Protein AF-A0A7C9PP03-F1 (afdb_monomer_lite)

Organism: NCBI:txid1268042

Sequence (118 aa):
MTTPHHPHHDAEQHVCTGVMCDVATPGHALSIIQQRVATATASKWRDAVVDSVSADGWVQLTTIDDRETVWVWNHRDLSSVLGAGEPVALHAVYHVLAIGGTWVNVASLAPAAATQLA

Radius of gyration: 14.31 Å; chains: 1; bounding box: 35×42×34 Å

Secondary structure (DSSP, 8-state):
-----------------SS-----STTSPPPHHHHHHHHH-GGG-EEEEEEEE-TTSEEEEEETTT--EEEEE-SS--TTT--TT-EEEEEGGGTEEEETTEEEE-EEEPP-------

Structure (mmCIF, N/CA/C/O backbone):
data_AF-A0A7C9PP03-F1
#
_entry.id   AF-A0A7C9PP03-F1
#
loop_
_atom_site.group_PDB
_atom_site.id
_atom_site.type_symbol
_atom_site.label_atom_id
_atom_site.label_alt_id
_atom_site.label_comp_id
_atom_site.label_asym_id
_atom_site.label_entity_id
_atom_site.label_seq_id
_atom_site.pdbx_PDB_ins_code
_atom_site.Cartn_x
_atom_site.Cartn_y
_atom_site.Cartn_z
_atom_site.occupancy
_atom_site.B_iso_or_equiv
_atom_site.auth_seq_id
_atom_site.auth_comp_id
_atom_site.auth_asym_id
_atom_site.auth_atom_id
_atom_site.pdbx_PDB_model_num
ATOM 1 N N . MET A 1 1 ? -12.957 10.169 -22.111 1.00 34.19 1 MET A N 1
ATOM 2 C CA . MET A 1 1 ? -12.423 9.248 -21.089 1.00 34.19 1 MET A CA 1
ATOM 3 C C . MET A 1 1 ? -11.080 9.809 -20.673 1.00 34.19 1 MET A C 1
ATOM 5 O O . MET A 1 1 ? -10.154 9.767 -21.468 1.00 34.19 1 MET A O 1
ATOM 9 N N . THR A 1 2 ? -11.024 10.478 -19.526 1.00 38.91 2 THR A N 1
ATOM 10 C CA . THR A 1 2 ? -9.805 11.128 -19.031 1.00 38.91 2 THR A CA 1
ATOM 11 C C . THR A 1 2 ? -8.974 10.062 -18.335 1.00 38.91 2 THR A C 1
ATOM 13 O O . THR A 1 2 ? -9.445 9.475 -17.366 1.00 38.91 2 THR A O 1
ATOM 16 N N . THR A 1 3 ? -7.785 9.759 -18.850 1.00 44.38 3 THR A N 1
ATOM 17 C CA . THR A 1 3 ? -6.816 8.903 -18.159 1.00 44.38 3 THR A CA 1
ATOM 18 C C . THR A 1 3 ? -6.550 9.512 -16.780 1.00 44.38 3 THR A C 1
ATOM 20 O O . THR A 1 3 ? -6.271 10.715 -16.734 1.00 44.38 3 THR A O 1
ATOM 23 N N . PRO A 1 4 ? -6.652 8.764 -15.666 1.00 50.91 4 PRO A N 1
ATOM 24 C CA . PRO A 1 4 ? -6.231 9.289 -14.375 1.00 50.91 4 PRO A CA 1
ATOM 25 C C . PRO A 1 4 ? -4.759 9.706 -14.488 1.00 50.91 4 PRO A C 1
ATOM 27 O O . PRO A 1 4 ? -3.880 8.905 -14.814 1.00 50.91 4 PRO A O 1
ATOM 30 N N . HIS A 1 5 ? -4.513 11.007 -14.336 1.00 55.47 5 HIS A N 1
ATOM 31 C CA . HIS A 1 5 ? -3.180 11.587 -14.368 1.00 55.47 5 HIS A CA 1
ATOM 32 C C . HIS A 1 5 ? -2.529 11.286 -13.023 1.00 55.47 5 HIS A C 1
ATOM 34 O O . HIS A 1 5 ? -2.856 11.906 -12.012 1.00 55.47 5 HIS A O 1
ATOM 40 N N . HIS A 1 6 ? -1.678 10.265 -13.013 1.00 62.56 6 HIS A N 1
ATOM 41 C CA . HIS A 1 6 ? -0.904 9.874 -11.849 1.00 62.56 6 HIS A CA 1
ATOM 42 C C . HIS A 1 6 ? 0.020 11.044 -11.477 1.00 62.56 6 HIS A C 1
ATOM 44 O O . HIS A 1 6 ? 0.567 11.675 -12.388 1.00 62.56 6 HIS A O 1
ATOM 50 N N . PRO A 1 7 ? 0.198 11.383 -10.190 1.00 59.06 7 PRO A N 1
ATOM 51 C CA . PRO A 1 7 ? 0.989 12.548 -9.821 1.00 59.06 7 PRO A CA 1
ATOM 52 C C . PRO A 1 7 ? 2.445 12.379 -10.274 1.00 59.06 7 PRO A C 1
ATOM 54 O O . PRO A 1 7 ? 3.113 11.419 -9.892 1.00 59.06 7 PRO A O 1
ATOM 57 N N . HIS A 1 8 ? 2.964 13.330 -11.052 1.00 48.84 8 HIS A N 1
ATOM 58 C CA . HIS A 1 8 ? 4.401 13.429 -11.293 1.00 48.84 8 HIS A CA 1
ATOM 59 C C . HIS A 1 8 ? 5.061 13.954 -10.016 1.00 48.84 8 HIS A C 1
ATOM 61 O O . HIS A 1 8 ? 5.051 15.155 -9.759 1.00 48.84 8 HIS A O 1
ATOM 67 N N . HIS A 1 9 ? 5.590 13.063 -9.180 1.00 45.41 9 HIS A N 1
ATOM 68 C CA . HIS A 1 9 ? 6.468 13.482 -8.094 1.00 45.41 9 HIS A CA 1
ATOM 69 C C . HIS A 1 9 ? 7.890 13.665 -8.620 1.00 45.41 9 HIS A C 1
ATOM 71 O O . HIS A 1 9 ? 8.452 12.743 -9.213 1.00 45.41 9 HIS A O 1
ATOM 77 N N . ASP A 1 10 ? 8.490 14.814 -8.297 1.00 38.41 10 ASP A N 1
ATOM 78 C CA . ASP A 1 10 ? 9.939 15.051 -8.300 1.00 38.41 10 ASP A CA 1
ATOM 79 C C . ASP A 1 10 ? 10.617 14.207 -7.197 1.00 38.41 10 ASP A C 1
ATOM 81 O O . ASP A 1 10 ? 11.343 14.709 -6.341 1.00 38.41 10 ASP A O 1
ATOM 85 N N . ALA A 1 11 ? 10.327 12.905 -7.145 1.00 46.75 11 ALA A N 1
ATOM 86 C CA . ALA A 1 11 ? 11.159 11.975 -6.407 1.00 46.75 11 ALA A CA 1
ATOM 87 C C . ALA A 1 11 ? 12.490 11.937 -7.155 1.00 46.75 11 ALA A C 1
ATOM 89 O O . ALA A 1 11 ? 12.480 11.664 -8.352 1.00 46.75 11 ALA A O 1
ATOM 90 N N . GLU A 1 12 ? 13.612 12.242 -6.495 1.00 40.03 12 GLU A N 1
ATOM 91 C CA . GLU A 1 12 ? 14.946 12.001 -7.052 1.00 40.03 12 GLU A CA 1
ATOM 92 C C . GLU A 1 12 ? 14.977 10.572 -7.601 1.00 40.03 12 GLU A C 1
ATOM 94 O O . GLU A 1 12 ? 15.020 9.592 -6.854 1.00 40.03 12 GLU A O 1
ATOM 99 N N . GLN A 1 13 ? 14.843 10.462 -8.924 1.00 49.88 13 GLN A N 1
ATOM 100 C CA . GLN A 1 13 ? 14.697 9.199 -9.619 1.00 49.88 13 GLN A CA 1
ATOM 101 C C . GLN A 1 13 ? 16.042 8.497 -9.536 1.00 49.88 13 GLN A C 1
ATOM 103 O O . GLN A 1 13 ? 16.933 8.717 -10.358 1.00 49.88 13 GLN A O 1
ATOM 108 N N . HIS A 1 14 ? 16.208 7.639 -8.533 1.00 51.16 14 HIS A N 1
ATOM 109 C CA . HIS A 1 14 ? 17.262 6.651 -8.601 1.00 51.16 14 HIS A CA 1
ATOM 110 C C . HIS A 1 14 ? 16.883 5.670 -9.709 1.00 51.16 14 HIS A C 1
ATOM 112 O O . HIS A 1 14 ? 16.051 4.780 -9.531 1.00 51.16 14 HIS A O 1
ATOM 118 N N . VAL A 1 15 ? 17.465 5.881 -10.887 1.00 49.91 15 VAL A N 1
ATOM 119 C CA . VAL A 1 15 ? 17.369 4.960 -12.014 1.00 49.91 15 VAL A CA 1
ATOM 120 C C . VAL A 1 15 ? 17.990 3.629 -11.582 1.00 49.91 15 VAL A C 1
ATOM 122 O O . VAL A 1 15 ? 19.207 3.457 -11.558 1.00 49.91 15 VAL A O 1
ATOM 125 N N . CYS A 1 16 ? 17.139 2.674 -11.214 1.00 49.91 16 CYS A N 1
ATOM 126 C CA . CYS A 1 16 ? 17.538 1.279 -11.106 1.00 49.91 16 CYS A CA 1
ATOM 127 C C . CYS A 1 16 ? 17.732 0.731 -12.525 1.00 49.91 16 CYS A C 1
ATOM 129 O O . CYS A 1 16 ? 16.766 0.425 -13.218 1.00 49.91 16 CYS A O 1
ATOM 131 N N . THR A 1 17 ? 18.978 0.580 -12.968 1.00 51.62 17 THR A N 1
ATOM 132 C CA . THR A 1 17 ? 19.321 -0.027 -14.269 1.00 51.62 17 THR A CA 1
ATOM 133 C C . THR A 1 17 ? 19.421 -1.560 -14.233 1.00 51.62 17 THR A C 1
ATOM 135 O O . THR A 1 17 ? 19.944 -2.157 -15.173 1.00 51.62 17 THR A O 1
ATOM 138 N N . GLY A 1 18 ? 18.936 -2.230 -13.178 1.00 41.00 18 GLY A N 1
ATOM 139 C CA . GLY A 1 18 ? 19.127 -3.672 -12.974 1.00 41.00 18 GLY A CA 1
ATOM 140 C C . GLY A 1 18 ? 17.901 -4.430 -12.453 1.00 41.00 18 GLY A C 1
ATOM 141 O O . GLY A 1 18 ? 16.981 -3.851 -11.888 1.00 41.00 18 GLY A O 1
ATOM 142 N N . VAL A 1 19 ? 17.925 -5.761 -12.616 1.00 50.09 19 VAL A N 1
ATOM 143 C CA . VAL A 1 19 ? 16.879 -6.716 -12.169 1.00 50.09 19 VAL A CA 1
ATOM 144 C C . VAL A 1 19 ? 16.804 -6.826 -10.632 1.00 50.09 19 VAL A C 1
ATOM 146 O O . VAL A 1 19 ? 15.819 -7.310 -10.071 1.00 50.09 19 VAL A O 1
ATOM 149 N N . MET A 1 20 ? 17.843 -6.355 -9.938 1.00 47.31 20 MET A N 1
ATOM 150 C CA . MET A 1 20 ? 17.941 -6.303 -8.482 1.00 47.31 20 MET A CA 1
ATOM 151 C C . MET A 1 20 ? 18.230 -4.859 -8.059 1.00 47.31 20 MET A C 1
ATOM 153 O O . MET A 1 20 ? 19.350 -4.380 -8.203 1.00 47.31 20 MET A O 1
ATOM 157 N N . CYS A 1 21 ? 17.213 -4.142 -7.577 1.00 53.59 21 CYS A N 1
ATOM 158 C CA . CYS A 1 21 ? 17.436 -2.912 -6.819 1.00 53.59 21 CYS A CA 1
ATOM 159 C C . CYS A 1 21 ? 17.882 -3.310 -5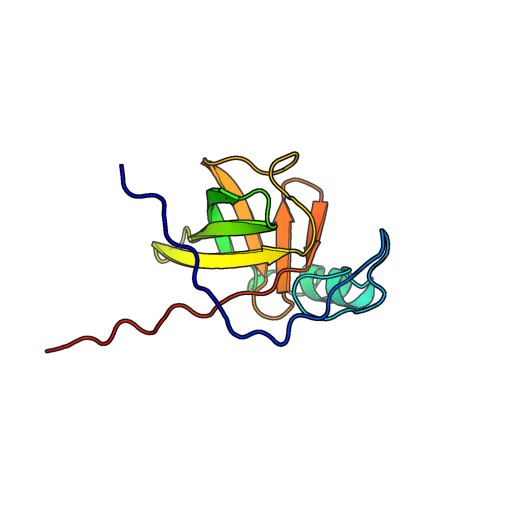.404 1.00 53.59 21 CYS A C 1
ATOM 161 O O . CYS A 1 21 ? 17.071 -3.832 -4.643 1.00 53.59 21 CYS A O 1
ATOM 163 N N . ASP A 1 22 ? 19.134 -3.034 -5.036 1.00 53.41 22 ASP A N 1
ATOM 164 C CA . ASP A 1 22 ? 19.645 -3.236 -3.665 1.00 53.41 22 ASP A CA 1
ATOM 165 C C . ASP A 1 22 ? 19.229 -2.112 -2.698 1.00 53.41 22 ASP A C 1
ATOM 167 O O . ASP A 1 22 ? 19.547 -2.127 -1.508 1.00 53.41 22 ASP A O 1
ATOM 171 N N . VAL A 1 23 ? 18.491 -1.122 -3.200 1.00 59.31 23 VAL A N 1
ATOM 172 C CA . VAL A 1 23 ? 17.964 -0.021 -2.401 1.00 59.31 23 VAL A CA 1
ATOM 173 C C . VAL A 1 23 ? 16.652 -0.468 -1.751 1.00 59.31 23 VAL A C 1
ATOM 175 O O . VAL A 1 23 ? 15.709 -0.859 -2.433 1.00 59.31 23 VAL A O 1
ATOM 178 N N . ALA A 1 24 ? 16.585 -0.412 -0.420 1.00 61.50 24 ALA A N 1
ATOM 179 C CA . ALA A 1 24 ? 15.393 -0.751 0.367 1.00 61.50 24 ALA A CA 1
ATOM 180 C C . ALA A 1 24 ? 14.503 0.475 0.662 1.00 61.50 24 ALA A C 1
ATOM 182 O O . ALA A 1 24 ? 13.819 0.528 1.685 1.00 61.50 24 ALA A O 1
ATOM 183 N N . THR A 1 25 ? 14.538 1.494 -0.199 1.00 78.19 25 THR A N 1
ATOM 184 C CA . THR A 1 25 ? 13.649 2.660 -0.101 1.00 78.19 25 THR A CA 1
ATOM 185 C C . THR A 1 25 ? 12.220 2.279 -0.504 1.00 78.19 25 THR A C 1
ATOM 187 O O . THR A 1 25 ? 12.023 1.259 -1.176 1.00 78.19 25 THR A O 1
ATOM 190 N N . PRO A 1 26 ? 11.198 3.052 -0.089 1.00 82.94 26 PRO A N 1
ATOM 191 C CA . PRO A 1 26 ? 9.818 2.805 -0.498 1.00 82.94 26 PRO A CA 1
ATOM 192 C C . PRO A 1 26 ? 9.697 2.635 -2.019 1.00 82.94 26 PRO A C 1
ATOM 194 O O . PRO A 1 26 ? 10.255 3.427 -2.774 1.00 82.94 26 PRO A O 1
ATOM 197 N N . GLY A 1 27 ? 9.011 1.580 -2.466 1.00 83.69 27 GLY A N 1
ATOM 198 C CA . GLY A 1 27 ? 8.832 1.270 -3.894 1.00 83.69 27 GLY A CA 1
ATOM 199 C C . GLY A 1 27 ? 9.882 0.343 -4.522 1.00 83.69 27 GLY A C 1
ATOM 200 O O . GLY A 1 27 ? 9.729 -0.069 -5.673 1.00 83.69 27 GLY A O 1
ATOM 201 N N . HIS A 1 28 ? 10.926 -0.046 -3.788 1.00 89.19 28 HIS A N 1
ATOM 202 C CA . HIS A 1 28 ? 11.979 -0.933 -4.296 1.00 89.19 28 HIS A CA 1
ATOM 203 C C . HIS A 1 28 ? 11.902 -2.346 -3.699 1.00 89.19 28 HIS A C 1
ATOM 205 O O . HIS A 1 28 ? 10.822 -2.939 -3.633 1.00 89.19 28 HIS A O 1
ATOM 211 N N . ALA A 1 29 ? 13.035 -2.947 -3.329 1.00 89.69 29 ALA A N 1
ATOM 212 C CA . ALA A 1 29 ? 13.047 -4.277 -2.737 1.00 89.69 29 ALA A CA 1
ATOM 213 C C . ALA A 1 29 ? 12.377 -4.261 -1.352 1.00 89.69 29 ALA A C 1
ATOM 215 O O . ALA A 1 29 ? 12.542 -3.322 -0.571 1.00 89.69 29 ALA A O 1
ATOM 216 N N . LEU A 1 30 ? 11.616 -5.314 -1.044 1.00 92.06 30 LEU A N 1
ATOM 217 C CA . LEU A 1 30 ? 11.050 -5.539 0.285 1.00 92.06 30 LEU A CA 1
ATOM 218 C C . LEU A 1 30 ? 12.086 -6.260 1.153 1.00 92.06 30 LEU A C 1
ATOM 220 O O . LEU A 1 30 ? 12.484 -7.382 0.836 1.00 92.06 30 LEU A O 1
ATOM 224 N N . SER A 1 31 ? 12.520 -5.645 2.255 1.00 91.44 31 SER A N 1
ATOM 225 C CA . SER A 1 31 ? 13.450 -6.313 3.176 1.00 91.44 31 SER A CA 1
ATOM 226 C C . SER A 1 31 ? 12.731 -7.318 4.086 1.00 91.44 31 SER A C 1
ATOM 228 O O . SER A 1 31 ? 11.573 -7.128 4.463 1.00 91.44 31 SER A O 1
ATOM 230 N N . ILE A 1 32 ? 13.440 -8.365 4.526 1.00 92.44 32 ILE A N 1
ATOM 231 C CA . ILE A 1 32 ? 12.885 -9.383 5.442 1.00 92.44 32 ILE A CA 1
ATOM 232 C C . ILE A 1 32 ? 12.410 -8.754 6.761 1.00 92.44 32 ILE A C 1
ATOM 234 O O . ILE A 1 32 ? 11.397 -9.170 7.322 1.00 92.44 32 ILE A O 1
ATOM 238 N N . ILE A 1 33 ? 13.131 -7.755 7.279 1.00 93.81 33 ILE A N 1
ATOM 239 C CA . ILE A 1 33 ? 12.746 -7.079 8.524 1.00 93.81 33 ILE A CA 1
ATOM 240 C C . ILE A 1 33 ? 11.458 -6.282 8.309 1.00 93.81 33 ILE A C 1
ATOM 242 O O . ILE A 1 33 ? 10.534 -6.444 9.100 1.00 93.81 33 ILE A O 1
ATOM 246 N N . GLN A 1 34 ? 11.367 -5.503 7.224 1.00 93.69 34 GLN A N 1
ATOM 247 C CA . GLN A 1 34 ? 10.167 -4.740 6.844 1.00 93.69 34 GLN A CA 1
ATOM 248 C C . GLN A 1 34 ? 8.936 -5.649 6.720 1.00 93.69 34 GLN A C 1
ATOM 250 O O . GLN A 1 34 ? 7.887 -5.369 7.297 1.00 93.69 34 GLN A O 1
ATOM 255 N N . GLN A 1 35 ? 9.098 -6.791 6.051 1.00 94.25 35 GLN A N 1
ATOM 256 C CA . GLN A 1 35 ? 8.075 -7.827 5.947 1.00 94.25 35 GLN A CA 1
ATOM 257 C C . GLN A 1 35 ? 7.611 -8.338 7.324 1.00 94.25 35 GLN A C 1
ATOM 259 O O . GLN A 1 35 ? 6.410 -8.415 7.602 1.00 94.25 35 GLN A O 1
ATOM 264 N N . ARG A 1 36 ? 8.555 -8.678 8.209 1.00 95.62 36 ARG A N 1
ATOM 265 C CA . ARG A 1 36 ? 8.246 -9.200 9.550 1.00 95.62 36 ARG A CA 1
ATOM 266 C C . ARG A 1 36 ? 7.506 -8.183 10.409 1.00 95.62 36 ARG A C 1
ATOM 268 O O . ARG A 1 36 ? 6.533 -8.556 11.060 1.00 95.62 36 ARG A O 1
ATOM 275 N N . VAL A 1 37 ? 7.943 -6.923 10.411 1.00 95.81 37 VAL A N 1
ATOM 276 C CA . VAL A 1 37 ? 7.287 -5.892 11.227 1.00 95.81 37 VAL A CA 1
ATOM 277 C C . VAL A 1 37 ? 5.875 -5.604 10.726 1.00 95.81 37 VAL A C 1
ATOM 279 O O . VAL A 1 37 ? 4.971 -5.589 11.551 1.00 95.81 37 VAL A O 1
ATOM 282 N N . ALA A 1 38 ? 5.647 -5.528 9.408 1.00 95.81 38 ALA A N 1
ATOM 283 C CA . ALA A 1 38 ? 4.304 -5.358 8.839 1.00 95.81 38 ALA A CA 1
ATOM 284 C C . ALA A 1 38 ? 3.359 -6.520 9.194 1.00 95.81 38 ALA A C 1
ATOM 286 O O . ALA A 1 38 ? 2.182 -6.310 9.487 1.00 95.81 38 ALA A O 1
ATOM 287 N N . THR A 1 39 ? 3.884 -7.748 9.235 1.00 93.75 39 THR A N 1
ATOM 288 C CA . THR A 1 39 ? 3.118 -8.931 9.669 1.00 93.75 39 THR A CA 1
ATOM 289 C C . THR A 1 39 ? 2.771 -8.869 11.160 1.00 93.75 39 THR A C 1
ATOM 291 O O . THR A 1 39 ? 1.689 -9.282 11.568 1.00 93.75 39 THR A O 1
ATOM 294 N N . ALA A 1 40 ? 3.683 -8.352 11.988 1.00 96.12 40 ALA A N 1
ATOM 295 C CA . ALA A 1 40 ? 3.498 -8.248 13.433 1.00 96.12 40 ALA A CA 1
ATOM 296 C C . ALA A 1 40 ? 2.562 -7.094 13.851 1.00 96.12 40 ALA A C 1
ATOM 298 O O . ALA A 1 40 ? 2.039 -7.107 14.964 1.00 96.12 40 ALA A O 1
ATOM 299 N N . THR A 1 41 ? 2.326 -6.108 12.979 1.00 94.69 41 THR A N 1
ATOM 300 C CA . THR A 1 41 ? 1.488 -4.928 13.250 1.00 94.69 41 THR A CA 1
ATOM 301 C C . THR A 1 41 ? 0.156 -4.973 12.502 1.00 94.69 41 THR A C 1
ATOM 303 O O . THR A 1 41 ? -0.189 -4.063 11.752 1.00 94.69 41 THR A O 1
ATOM 306 N N . ALA A 1 42 ? -0.633 -6.024 12.754 1.00 91.38 42 ALA A N 1
ATOM 307 C CA . ALA A 1 42 ? -1.910 -6.277 12.077 1.00 91.38 42 ALA A CA 1
ATOM 308 C C . ALA A 1 42 ? -2.899 -5.088 12.109 1.00 91.38 42 ALA A C 1
ATOM 310 O O . ALA A 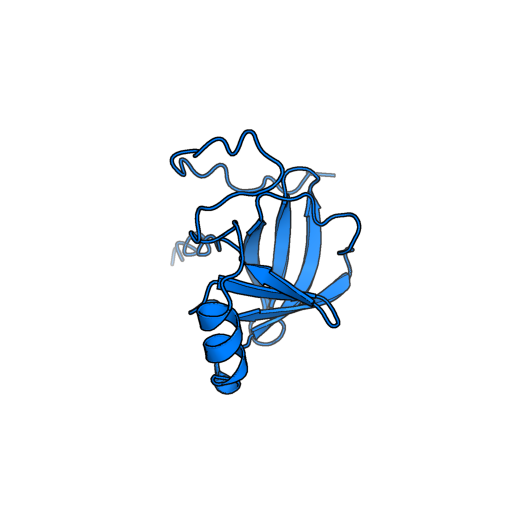1 42 ? -3.635 -4.868 11.156 1.00 91.38 42 ALA A O 1
ATOM 311 N N . SER A 1 43 ? -2.889 -4.274 13.168 1.00 93.44 43 SER A N 1
ATOM 312 C CA . SER A 1 43 ? -3.799 -3.127 13.330 1.00 93.44 43 SER A CA 1
ATOM 313 C C . SER A 1 43 ? -3.495 -1.918 12.436 1.00 93.44 43 SER A C 1
ATOM 315 O O . SER A 1 43 ? -4.168 -0.894 12.549 1.00 93.44 43 SER A O 1
ATOM 317 N N . LYS A 1 44 ? -2.450 -1.983 11.606 1.00 94.31 44 LYS A N 1
ATOM 318 C CA . LYS A 1 44 ? -2.008 -0.881 10.735 1.00 94.31 44 LYS A CA 1
ATOM 319 C C . LYS A 1 44 ? -2.256 -1.134 9.249 1.00 94.31 44 LYS A C 1
ATOM 321 O O . LYS A 1 44 ? -1.929 -0.267 8.440 1.00 94.31 44 LYS A O 1
ATOM 326 N N . TRP A 1 45 ? -2.823 -2.285 8.900 1.00 96.06 45 TRP A N 1
ATOM 327 C CA . TRP A 1 45 ? -3.283 -2.554 7.543 1.00 96.06 45 TRP A CA 1
ATOM 328 C C . TRP A 1 45 ? -4.574 -1.791 7.260 1.00 96.06 45 TRP A C 1
ATOM 330 O O . TRP A 1 45 ? -5.445 -1.693 8.122 1.00 96.06 45 TRP A O 1
ATOM 340 N N . ARG A 1 46 ? -4.667 -1.245 6.050 1.00 96.50 46 ARG A N 1
ATOM 341 C CA . ARG A 1 46 ? -5.867 -0.618 5.502 1.00 96.50 46 ARG A CA 1
ATOM 342 C C . ARG A 1 46 ? -6.287 -1.401 4.273 1.00 96.50 46 ARG A C 1
ATOM 344 O O . ARG A 1 46 ? -5.503 -1.499 3.328 1.00 96.50 46 ARG A O 1
ATOM 351 N N . ASP A 1 47 ? -7.496 -1.938 4.284 1.00 97.62 47 ASP A N 1
ATOM 352 C CA . ASP A 1 47 ? -8.031 -2.628 3.117 1.00 97.62 47 ASP A CA 1
ATOM 353 C C . ASP A 1 47 ? -8.392 -1.613 2.026 1.00 97.62 47 ASP A C 1
ATOM 355 O O . ASP A 1 47 ? -8.886 -0.513 2.299 1.00 97.62 47 ASP A O 1
ATOM 359 N N . ALA A 1 48 ? -8.129 -1.977 0.777 1.00 97.56 48 ALA A N 1
ATOM 360 C CA . ALA A 1 48 ? -8.390 -1.146 -0.385 1.00 97.56 48 ALA A CA 1
ATOM 361 C C . ALA A 1 48 ? -8.738 -1.993 -1.613 1.00 97.56 48 ALA A C 1
ATOM 363 O O . ALA A 1 48 ? -8.512 -3.203 -1.658 1.00 97.56 48 ALA A O 1
ATOM 364 N N . VAL A 1 49 ? -9.289 -1.330 -2.623 1.00 98.19 49 VAL A N 1
ATOM 365 C CA . VAL A 1 49 ? -9.559 -1.896 -3.944 1.00 98.19 49 VAL A CA 1
ATOM 366 C C . VAL A 1 49 ? -8.714 -1.153 -4.965 1.00 98.19 49 VAL A C 1
ATOM 368 O O . VAL A 1 49 ? -8.561 0.065 -4.884 1.00 98.19 49 VAL A O 1
ATOM 371 N N . VAL A 1 50 ? -8.155 -1.887 -5.919 1.00 98.00 50 VAL A N 1
ATOM 372 C CA . VAL A 1 50 ? -7.405 -1.306 -7.034 1.00 98.00 50 VAL A CA 1
ATOM 373 C C . VAL A 1 50 ? -8.364 -0.626 -8.008 1.00 98.00 50 VAL A C 1
ATOM 375 O O . VAL A 1 50 ? -9.257 -1.276 -8.546 1.00 98.00 50 VAL A O 1
ATOM 378 N N . ASP A 1 51 ? -8.146 0.652 -8.302 1.00 97.69 51 ASP A N 1
ATOM 379 C CA . ASP A 1 51 ? -8.891 1.358 -9.351 1.00 97.69 51 ASP A CA 1
ATOM 380 C C . ASP A 1 51 ? -8.188 1.234 -10.710 1.00 97.69 51 ASP A C 1
ATOM 382 O O . ASP A 1 51 ? -8.830 1.017 -11.739 1.00 97.69 51 ASP A O 1
ATOM 386 N N . SER A 1 52 ? -6.856 1.350 -10.726 1.00 95.88 52 SER A N 1
ATOM 387 C CA . SER A 1 52 ? -6.046 1.245 -11.943 1.00 95.88 52 SER A CA 1
ATOM 388 C C . SER A 1 52 ? -4.601 0.854 -11.651 1.00 95.88 52 SER A C 1
ATOM 390 O O . SER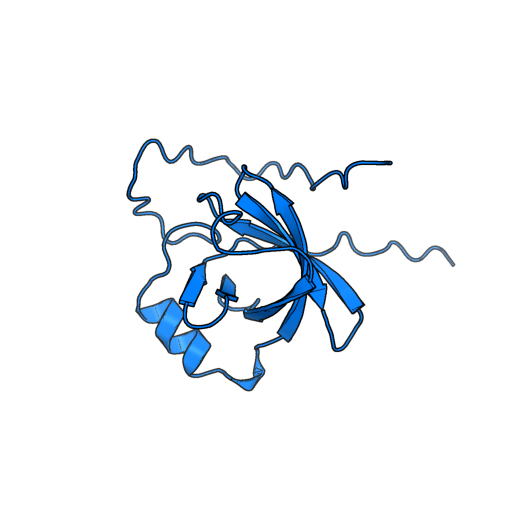 A 1 52 ? -4.065 1.188 -10.597 1.00 95.88 52 SER A O 1
ATOM 392 N N . VAL A 1 53 ? -3.956 0.212 -12.627 1.00 95.81 53 VAL A N 1
ATOM 393 C CA . VAL A 1 53 ? -2.528 -0.135 -12.615 1.00 95.81 53 VAL A CA 1
ATOM 394 C C . VAL A 1 53 ? -1.901 0.354 -13.913 1.00 95.81 53 VAL A C 1
ATOM 396 O O . VAL A 1 53 ? -2.493 0.200 -14.983 1.00 95.81 53 VAL A O 1
ATOM 399 N N . SER A 1 54 ? -0.711 0.933 -13.819 1.00 91.19 54 SER A N 1
ATOM 400 C CA . SER A 1 54 ? 0.074 1.392 -14.959 1.00 91.19 54 SER A CA 1
ATOM 401 C C . SER A 1 54 ? 1.358 0.573 -15.110 1.00 91.19 54 SER A C 1
ATOM 403 O O . SER A 1 54 ? 1.913 0.072 -14.132 1.00 91.19 54 SER A O 1
ATOM 405 N N . ALA A 1 55 ? 1.846 0.453 -16.348 1.00 89.31 55 ALA A N 1
ATOM 406 C CA . ALA A 1 55 ? 3.054 -0.307 -16.681 1.00 89.31 55 ALA A CA 1
ATOM 407 C C . ALA A 1 55 ? 4.343 0.308 -16.100 1.00 89.31 55 ALA A C 1
ATOM 409 O O . ALA A 1 55 ? 5.363 -0.366 -15.995 1.00 89.31 55 ALA A O 1
ATOM 410 N N . ASP A 1 56 ? 4.305 1.584 -15.707 1.00 85.75 56 ASP A N 1
ATOM 411 C CA . ASP A 1 56 ? 5.387 2.270 -14.991 1.00 85.75 56 ASP A CA 1
ATOM 412 C C . ASP A 1 56 ? 5.354 2.034 -13.466 1.00 85.75 56 ASP A C 1
ATOM 414 O O . ASP A 1 56 ? 6.123 2.652 -12.727 1.00 85.75 56 ASP A O 1
ATOM 418 N N . GLY A 1 57 ? 4.492 1.121 -13.002 1.00 91.31 57 GLY A N 1
ATOM 419 C CA . GLY A 1 57 ? 4.483 0.603 -11.635 1.00 91.31 57 GLY A CA 1
ATOM 420 C C . GLY A 1 57 ? 3.598 1.371 -10.656 1.00 91.31 57 GLY A C 1
ATOM 421 O O . GLY A 1 57 ? 3.570 1.045 -9.466 1.00 91.31 57 GLY A O 1
ATOM 422 N N . TRP A 1 58 ? 2.853 2.372 -11.131 1.00 94.81 58 TRP A N 1
ATOM 423 C CA . TRP A 1 58 ? 1.853 3.039 -10.308 1.00 94.81 58 TRP A CA 1
ATOM 424 C C . TRP A 1 58 ? 0.556 2.241 -10.184 1.00 94.81 58 TRP A C 1
ATOM 426 O 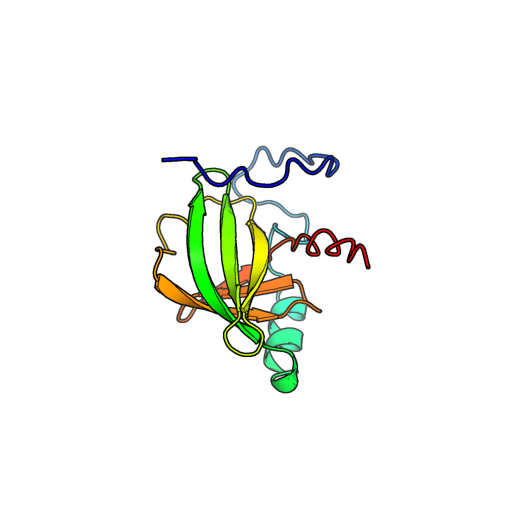O . TRP A 1 58 ? 0.073 1.628 -11.138 1.00 94.81 58 TRP A O 1
ATOM 436 N N . VAL A 1 59 ? -0.045 2.328 -9.001 1.00 96.31 59 VAL A N 1
ATOM 437 C CA . VAL A 1 59 ? -1.335 1.735 -8.669 1.00 96.31 59 VAL A CA 1
ATOM 438 C C . VAL A 1 59 ? -2.188 2.776 -7.949 1.00 96.31 59 VAL A C 1
ATOM 440 O O . VAL A 1 59 ? -1.763 3.365 -6.951 1.00 96.31 59 VAL A O 1
ATOM 443 N N . GLN A 1 60 ? -3.400 2.987 -8.455 1.00 96.81 60 GLN A N 1
ATOM 444 C CA . GLN A 1 60 ? -4.431 3.758 -7.772 1.00 96.81 60 GLN A CA 1
ATOM 445 C C . GLN A 1 60 ? -5.243 2.823 -6.886 1.00 96.81 60 GLN A C 1
ATOM 447 O O . GLN A 1 60 ? -5.732 1.795 -7.360 1.00 96.81 60 GLN A O 1
ATOM 452 N N . LEU A 1 61 ? -5.417 3.199 -5.628 1.00 97.19 61 LEU A N 1
ATOM 453 C CA . LEU A 1 61 ? -6.210 2.473 -4.652 1.00 97.19 61 LEU A CA 1
ATOM 454 C C . LEU A 1 61 ? -7.342 3.357 -4.139 1.00 97.19 61 LEU A C 1
ATOM 456 O O . LEU A 1 61 ? -7.130 4.542 -3.886 1.00 97.19 61 LEU A O 1
ATOM 460 N N . THR A 1 62 ? -8.497 2.754 -3.886 1.00 97.19 62 THR A N 1
ATOM 461 C CA . THR A 1 62 ? -9.549 3.339 -3.052 1.00 97.19 62 THR A CA 1
ATOM 462 C C . THR A 1 62 ? -9.682 2.512 -1.778 1.00 97.19 62 THR A C 1
ATOM 464 O O . THR A 1 62 ? -9.989 1.319 -1.833 1.00 97.19 62 THR A O 1
ATOM 467 N N . THR A 1 63 ? -9.447 3.126 -0.620 1.00 96.56 63 THR A N 1
ATOM 468 C CA . THR A 1 63 ? -9.565 2.452 0.682 1.00 96.56 63 THR A CA 1
ATOM 469 C C . THR A 1 63 ? -11.020 2.130 1.022 1.00 96.56 63 THR A C 1
ATOM 471 O O . THR A 1 63 ? -11.955 2.827 0.616 1.00 96.56 63 THR A O 1
ATOM 474 N N . ILE A 1 64 ? -11.235 1.033 1.749 1.00 96.50 64 ILE A N 1
ATOM 475 C CA . ILE A 1 64 ? -12.586 0.554 2.068 1.00 96.50 64 ILE A CA 1
ATOM 476 C C . ILE A 1 64 ? -13.226 1.399 3.172 1.00 96.50 64 ILE A C 1
ATOM 478 O O . ILE A 1 64 ? -14.379 1.806 3.022 1.00 96.50 64 ILE A O 1
ATOM 482 N N . ASP A 1 65 ? -12.482 1.679 4.244 1.00 93.75 65 ASP A N 1
ATOM 483 C CA . ASP A 1 65 ? -13.025 2.294 5.462 1.00 93.75 65 ASP A CA 1
ATOM 484 C C . ASP A 1 65 ? -13.496 3.738 5.248 1.00 93.75 65 ASP A C 1
ATOM 486 O O . ASP A 1 65 ? -14.563 4.131 5.718 1.00 93.75 65 ASP A O 1
ATOM 490 N N . ASP A 1 66 ? -12.701 4.531 4.532 1.00 94.06 66 ASP A N 1
ATOM 491 C CA . ASP A 1 66 ? -12.864 5.981 4.405 1.00 94.06 66 ASP A CA 1
ATOM 492 C C . ASP A 1 66 ? -12.931 6.478 2.956 1.00 94.06 66 ASP A C 1
ATOM 494 O O . ASP A 1 66 ? -13.091 7.678 2.734 1.00 94.06 66 ASP A O 1
ATOM 498 N N . ARG A 1 67 ? -12.892 5.568 1.970 1.00 95.56 67 ARG A N 1
ATOM 499 C CA . ARG A 1 67 ? -12.994 5.892 0.533 1.00 95.56 67 ARG A CA 1
ATOM 500 C C . ARG A 1 67 ? -11.928 6.885 0.056 1.00 95.56 67 ARG A C 1
ATOM 502 O O . ARG A 1 67 ? -12.161 7.649 -0.879 1.00 95.56 67 ARG A O 1
ATOM 509 N N . GLU A 1 68 ? -10.766 6.877 0.697 1.00 94.19 68 GLU A N 1
ATOM 510 C CA . GLU A 1 68 ? -9.620 7.701 0.334 1.00 94.19 68 GLU A CA 1
ATOM 511 C C . GLU A 1 68 ? -8.965 7.151 -0.937 1.00 94.19 68 GLU A C 1
ATOM 513 O O . GLU A 1 68 ? -8.706 5.950 -1.049 1.00 94.19 68 GLU A O 1
ATOM 518 N N . THR A 1 69 ? -8.655 8.038 -1.885 1.00 95.00 69 THR A N 1
ATOM 519 C CA . THR A 1 69 ? -7.808 7.698 -3.031 1.00 95.00 69 THR A CA 1
ATOM 520 C C . THR A 1 69 ? -6.340 7.769 -2.626 1.00 95.00 69 THR A C 1
ATOM 522 O O . THR A 1 69 ? -5.843 8.834 -2.258 1.00 95.00 69 THR A O 1
ATOM 525 N N . VAL A 1 70 ? -5.633 6.649 -2.753 1.00 94.62 70 VAL A N 1
ATOM 526 C CA . VAL A 1 70 ? -4.209 6.527 -2.440 1.00 94.62 70 VAL A CA 1
ATOM 527 C C . VAL A 1 70 ? -3.451 6.096 -3.686 1.00 94.62 70 VAL A C 1
ATOM 529 O O . VAL A 1 70 ? -3.801 5.117 -4.342 1.00 94.62 70 VAL A O 1
ATOM 532 N N . TRP A 1 71 ? -2.374 6.813 -3.990 1.00 95.12 71 TRP A N 1
ATOM 533 C CA . TRP A 1 71 ? -1.445 6.444 -5.049 1.00 95.12 71 TRP A CA 1
ATOM 534 C C . TRP A 1 71 ? -0.239 5.741 -4.454 1.00 95.12 71 TRP A C 1
ATOM 536 O O . TRP A 1 71 ? 0.423 6.277 -3.561 1.00 95.12 71 TRP A O 1
ATOM 546 N N . VAL A 1 72 ? 0.058 4.551 -4.967 1.00 96.06 72 VAL A N 1
ATOM 547 C CA . VAL A 1 72 ? 1.246 3.795 -4.581 1.00 96.06 72 VAL A CA 1
ATOM 548 C C . VAL A 1 72 ? 2.077 3.423 -5.800 1.00 96.06 72 VAL A C 1
ATOM 550 O O . VAL A 1 72 ? 1.547 3.278 -6.898 1.00 96.06 72 VAL A O 1
ATOM 553 N N . TRP A 1 73 ? 3.381 3.265 -5.608 1.00 95.25 73 TRP A N 1
ATOM 554 C CA . TRP A 1 73 ? 4.321 2.958 -6.679 1.00 95.25 73 TRP A CA 1
ATOM 555 C C . TRP A 1 73 ? 5.303 1.860 -6.288 1.00 95.25 73 TRP A C 1
ATOM 557 O O . TRP A 1 73 ? 5.826 1.857 -5.171 1.00 95.25 73 TRP A O 1
ATOM 567 N N . ASN A 1 74 ? 5.598 0.966 -7.229 1.00 93.50 74 ASN A N 1
ATOM 568 C CA . ASN A 1 74 ? 6.732 0.050 -7.179 1.00 93.50 74 ASN A CA 1
ATOM 569 C C . ASN A 1 74 ? 7.561 0.199 -8.463 1.00 93.50 74 ASN A C 1
ATOM 571 O O . ASN A 1 74 ? 7.004 0.396 -9.531 1.00 93.50 74 ASN A O 1
ATOM 575 N N . HIS A 1 75 ? 8.883 0.049 -8.389 1.00 89.38 75 HIS A N 1
ATOM 576 C CA . HIS A 1 75 ? 9.749 0.103 -9.575 1.00 89.38 75 HIS A CA 1
ATOM 577 C C . HIS A 1 75 ? 9.464 -0.983 -10.623 1.00 89.38 75 HIS A C 1
ATOM 579 O O . HIS A 1 75 ? 9.899 -0.858 -11.767 1.00 89.38 75 HIS A O 1
ATOM 585 N N . ARG A 1 76 ? 8.809 -2.081 -10.233 1.00 89.94 76 ARG A N 1
ATOM 586 C CA . ARG A 1 76 ? 8.380 -3.144 -11.143 1.00 89.94 76 ARG A CA 1
ATOM 587 C C . ARG A 1 76 ? 6.993 -2.839 -11.674 1.00 89.94 76 ARG A C 1
ATOM 589 O O . ARG A 1 76 ? 6.129 -2.363 -10.944 1.00 89.94 76 ARG A O 1
ATOM 596 N N . ASP A 1 77 ? 6.764 -3.254 -12.912 1.00 91.75 77 ASP A N 1
ATOM 597 C CA . ASP A 1 77 ? 5.420 -3.362 -13.459 1.00 91.75 77 ASP A CA 1
ATOM 598 C C . ASP A 1 77 ? 4.619 -4.415 -12.672 1.00 91.75 77 ASP A C 1
ATOM 600 O O . ASP A 1 77 ? 4.972 -5.600 -12.638 1.00 91.75 77 ASP A O 1
ATOM 604 N N . LEU A 1 78 ? 3.541 -3.969 -12.026 1.00 93.38 78 LEU A N 1
ATOM 605 C CA . LEU A 1 78 ? 2.642 -4.820 -11.250 1.00 93.38 78 LEU A CA 1
ATOM 606 C C . LEU A 1 78 ? 1.412 -5.281 -12.048 1.00 93.38 78 LEU A C 1
ATOM 608 O O . LEU A 1 78 ? 0.646 -6.094 -11.539 1.00 93.38 78 LEU A O 1
ATOM 612 N N . SER A 1 79 ? 1.223 -4.834 -13.293 1.00 92.56 79 SER A N 1
ATOM 613 C CA . SER A 1 79 ? 0.031 -5.138 -14.108 1.00 92.56 79 SER A CA 1
ATOM 614 C C . SER A 1 79 ? -0.161 -6.627 -14.420 1.00 92.56 79 SER A C 1
ATOM 616 O O . SER A 1 79 ? -1.258 -7.062 -14.761 1.00 92.56 79 SER A O 1
ATOM 618 N N . SER A 1 80 ? 0.896 -7.431 -14.275 1.00 90.75 80 SER A N 1
ATOM 619 C CA . SER A 1 80 ? 0.836 -8.890 -14.429 1.00 90.75 80 SER A CA 1
ATOM 620 C C . SER A 1 80 ? 0.265 -9.626 -13.211 1.00 90.75 80 SER A C 1
ATOM 622 O O . SER A 1 80 ? -0.115 -10.790 -13.334 1.00 90.75 80 SER A O 1
ATOM 624 N N . VAL A 1 81 ? 0.228 -8.974 -12.045 1.00 92.44 81 VAL A N 1
ATOM 625 C CA . VAL A 1 81 ? -0.201 -9.563 -10.764 1.00 92.44 81 VAL A CA 1
ATOM 626 C C . VAL A 1 81 ? -1.300 -8.766 -10.061 1.00 92.44 81 VAL A C 1
ATOM 628 O O . VAL A 1 81 ? -1.806 -9.237 -9.048 1.00 92.44 81 VAL A O 1
ATOM 631 N N . LEU A 1 82 ? -1.633 -7.576 -10.569 1.00 94.94 82 LEU A N 1
ATOM 632 C CA . LEU A 1 82 ? -2.685 -6.700 -10.067 1.00 94.94 82 LEU A CA 1
ATOM 633 C C . LEU A 1 82 ? -3.619 -6.265 -11.196 1.00 94.94 82 LEU A C 1
ATOM 635 O O . LEU A 1 82 ? -3.168 -5.804 -12.247 1.00 94.94 82 LEU A O 1
ATOM 639 N N . GLY A 1 83 ? -4.920 -6.336 -10.935 1.00 95.75 83 GLY A N 1
ATOM 640 C CA . GLY A 1 83 ? -5.980 -5.849 -11.818 1.00 95.75 83 GLY A CA 1
ATOM 641 C C . GLY A 1 83 ? -6.944 -4.887 -11.122 1.00 95.75 83 GLY A C 1
ATOM 642 O O . GLY A 1 83 ? -7.095 -4.901 -9.902 1.00 95.75 83 GLY A O 1
ATOM 643 N N . ALA A 1 84 ? -7.635 -4.051 -11.902 1.00 97.06 84 ALA A N 1
ATOM 644 C CA . ALA A 1 84 ? -8.703 -3.204 -11.374 1.00 97.06 84 ALA A CA 1
ATOM 645 C C . ALA A 1 84 ? -9.822 -4.055 -10.742 1.00 97.06 84 ALA A C 1
ATOM 647 O O . ALA A 1 84 ? -10.247 -5.063 -11.307 1.00 97.06 84 ALA A O 1
ATOM 648 N N . GLY A 1 85 ? -10.309 -3.627 -9.579 1.00 97.75 85 GLY A N 1
ATOM 649 C CA . GLY A 1 85 ? -11.287 -4.343 -8.763 1.00 97.75 85 GLY A CA 1
ATOM 650 C C . GLY A 1 85 ? -10.684 -5.369 -7.801 1.00 97.75 85 GLY A C 1
ATOM 651 O O . GLY A 1 85 ? -11.420 -5.901 -6.969 1.00 97.75 85 GLY A O 1
ATOM 652 N N . GLU A 1 86 ? -9.379 -5.649 -7.869 1.00 97.50 86 GLU A N 1
ATOM 653 C CA . GLU A 1 86 ? -8.760 -6.600 -6.949 1.00 97.50 86 GLU A CA 1
ATOM 654 C C . GLU A 1 86 ? -8.626 -6.021 -5.532 1.00 97.50 86 GLU A C 1
ATOM 656 O O . GLU A 1 86 ? -8.250 -4.854 -5.366 1.00 97.50 86 GLU A O 1
ATOM 661 N N . PRO A 1 87 ? -8.935 -6.823 -4.496 1.00 97.75 87 PRO A N 1
ATOM 662 C CA . PRO A 1 87 ? -8.728 -6.425 -3.117 1.00 97.75 87 PRO A CA 1
ATOM 663 C C . PRO A 1 87 ? -7.244 -6.507 -2.755 1.00 97.75 87 PRO A C 1
ATOM 665 O O . PRO A 1 87 ? -6.559 -7.492 -3.041 1.00 97.75 87 PRO A O 1
ATOM 668 N N . VAL A 1 88 ? -6.772 -5.481 -2.060 1.00 98.06 88 VAL A N 1
ATOM 669 C CA . VAL A 1 88 ? -5.410 -5.377 -1.537 1.00 98.06 88 VAL A CA 1
ATOM 670 C C . VAL A 1 88 ? -5.444 -4.824 -0.118 1.00 98.06 88 VAL A C 1
ATOM 672 O O . VAL A 1 88 ? -6.434 -4.229 0.305 1.00 98.06 88 VAL A O 1
ATOM 675 N N . ALA A 1 89 ? -4.345 -4.977 0.614 1.00 97.50 89 ALA A N 1
ATOM 676 C CA . ALA A 1 89 ? -4.173 -4.312 1.902 1.00 97.50 89 ALA A CA 1
ATOM 677 C C . ALA A 1 89 ? -2.895 -3.471 1.889 1.00 97.50 89 ALA A C 1
ATOM 679 O O . ALA A 1 89 ? -1.830 -3.953 1.505 1.00 97.50 89 ALA A O 1
ATOM 680 N N . LEU A 1 90 ? -2.988 -2.213 2.313 1.00 96.88 90 LEU A N 1
ATOM 681 C CA . LEU A 1 90 ? -1.870 -1.278 2.393 1.00 96.88 90 LEU A CA 1
ATOM 682 C C . LEU A 1 90 ? -1.424 -1.099 3.846 1.00 96.88 90 LEU A C 1
ATOM 684 O O . LEU A 1 90 ? -2.205 -0.716 4.714 1.00 96.88 90 LEU A O 1
ATOM 688 N N . HIS A 1 91 ? -0.134 -1.284 4.098 1.00 96.56 91 HIS A N 1
ATOM 689 C CA . HIS A 1 91 ? 0.516 -0.971 5.363 1.00 96.56 91 HIS A CA 1
ATOM 690 C C . HIS A 1 91 ? 1.360 0.305 5.232 1.00 96.56 91 HIS A C 1
ATOM 692 O O . HIS A 1 91 ? 2.583 0.247 5.074 1.00 96.56 91 HIS A O 1
ATOM 698 N N . ALA A 1 92 ? 0.725 1.475 5.337 1.00 92.38 92 ALA A N 1
ATOM 699 C CA . ALA A 1 92 ? 1.359 2.772 5.061 1.00 92.38 92 ALA A CA 1
ATOM 700 C C . ALA A 1 92 ? 2.619 3.060 5.906 1.00 92.38 92 ALA A C 1
ATOM 702 O O . ALA A 1 92 ? 3.579 3.625 5.397 1.00 92.38 92 ALA A O 1
ATOM 703 N N . VAL A 1 93 ? 2.664 2.613 7.170 1.00 92.69 93 VAL A N 1
ATOM 704 C CA . VAL A 1 93 ? 3.812 2.842 8.081 1.00 92.69 93 VAL A CA 1
ATOM 705 C C . VAL A 1 93 ? 5.086 2.123 7.624 1.00 92.69 93 VAL A C 1
ATOM 707 O O . VAL A 1 93 ? 6.190 2.588 7.885 1.00 92.69 93 VAL A O 1
ATOM 710 N N . TYR A 1 94 ? 4.936 0.980 6.957 1.00 94.38 94 TYR A N 1
ATOM 711 C CA . TYR A 1 94 ? 6.059 0.154 6.508 1.00 94.38 94 TYR A CA 1
ATOM 712 C C . TYR A 1 94 ? 6.071 -0.004 4.998 1.00 94.38 94 TYR A C 1
ATOM 714 O O . TYR A 1 94 ? 6.799 -0.856 4.504 1.00 94.38 94 TYR A O 1
ATOM 722 N N . HIS A 1 95 ? 5.308 0.816 4.270 1.00 95.50 95 HIS A N 1
ATOM 723 C CA . HIS A 1 95 ? 5.351 0.857 2.815 1.00 95.50 95 HIS A CA 1
ATOM 724 C C . HIS A 1 95 ? 5.137 -0.525 2.183 1.00 95.50 95 HIS A C 1
ATOM 726 O O . HIS A 1 95 ? 5.873 -0.901 1.286 1.00 95.50 95 HIS A O 1
ATOM 732 N N . VAL A 1 96 ? 4.183 -1.324 2.675 1.00 96.5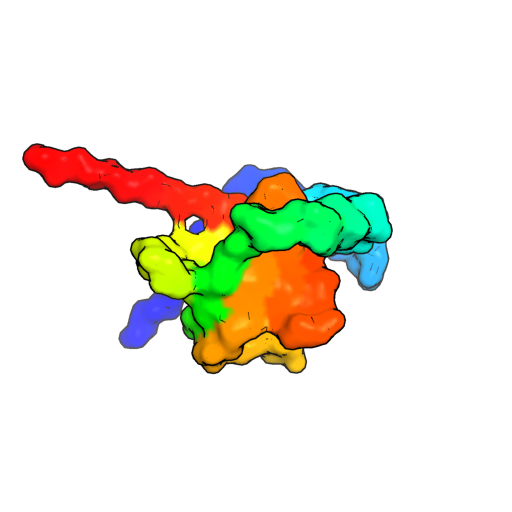6 96 VAL A N 1
ATOM 733 C CA . VAL A 1 96 ? 3.915 -2.669 2.128 1.00 96.56 96 VAL A CA 1
ATOM 734 C C . VAL A 1 96 ? 2.523 -2.721 1.523 1.00 96.56 96 VAL A C 1
ATOM 736 O O . VAL A 1 96 ? 1.560 -2.339 2.178 1.00 96.56 96 VAL A O 1
ATOM 739 N N . LEU A 1 97 ? 2.417 -3.235 0.302 1.00 97.44 97 LEU A N 1
ATOM 740 C CA . LEU A 1 97 ? 1.152 -3.612 -0.312 1.00 97.44 97 LEU A CA 1
ATOM 741 C C . LEU A 1 97 ? 1.047 -5.136 -0.338 1.00 97.44 97 LEU A C 1
ATOM 743 O O . LEU A 1 97 ? 1.946 -5.820 -0.836 1.00 97.44 97 LEU A O 1
ATOM 747 N N . ALA A 1 98 ? -0.046 -5.661 0.203 1.00 97.44 98 ALA A N 1
ATOM 748 C CA . ALA A 1 98 ? -0.396 -7.062 0.091 1.00 97.44 98 ALA A CA 1
ATOM 749 C C . ALA A 1 98 ? -1.280 -7.307 -1.129 1.00 97.44 98 ALA A C 1
ATOM 751 O O . ALA A 1 98 ? -2.329 -6.686 -1.280 1.00 97.44 98 ALA A O 1
ATOM 752 N N . ILE A 1 99 ? -0.827 -8.232 -1.974 1.00 95.62 99 ILE A N 1
ATOM 753 C CA . ILE A 1 99 ? -1.435 -8.630 -3.242 1.00 95.62 99 ILE A CA 1
ATOM 754 C C . ILE A 1 99 ? -1.648 -10.141 -3.173 1.00 95.62 99 ILE A C 1
ATOM 756 O O . ILE A 1 99 ? -0.704 -10.929 -3.329 1.00 95.62 99 ILE A O 1
ATOM 760 N N . GLY A 1 100 ? -2.876 -10.557 -2.862 1.00 89.38 100 GLY A N 1
ATOM 761 C CA . GLY A 1 100 ? -3.182 -11.960 -2.588 1.00 89.38 100 GLY A CA 1
ATOM 762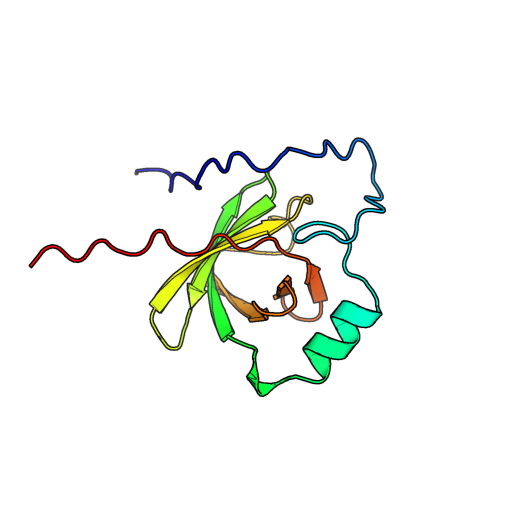 C C . GLY A 1 100 ? -2.252 -12.545 -1.514 1.00 89.38 100 GLY A C 1
ATOM 763 O O . GLY A 1 100 ? -2.241 -12.089 -0.374 1.00 89.38 100 GLY A O 1
ATOM 764 N N . GLY A 1 101 ? -1.455 -13.555 -1.881 1.00 87.12 101 GLY A N 1
ATOM 765 C CA . GLY A 1 101 ? -0.481 -14.210 -0.993 1.00 87.12 101 GLY A CA 1
ATOM 766 C C . GLY A 1 101 ? 0.930 -13.605 -0.994 1.00 87.12 101 GLY A C 1
ATOM 767 O O . GLY A 1 101 ? 1.833 -14.182 -0.391 1.00 87.12 101 GLY A O 1
ATOM 768 N N . THR A 1 102 ? 1.149 -12.491 -1.697 1.00 92.12 102 THR A N 1
ATOM 769 C CA . THR A 1 102 ? 2.471 -11.865 -1.866 1.00 92.12 102 THR A CA 1
ATOM 770 C C . THR A 1 102 ? 2.495 -10.444 -1.323 1.00 92.12 102 THR A C 1
ATOM 772 O O . THR A 1 102 ? 1.463 -9.780 -1.246 1.00 92.12 102 THR A O 1
ATOM 775 N N . TRP A 1 103 ? 3.684 -9.969 -0.949 1.00 95.50 103 TRP A N 1
ATOM 776 C CA . TRP A 1 103 ? 3.892 -8.623 -0.423 1.00 95.50 103 TRP A CA 1
ATOM 777 C C . TRP A 1 103 ? 4.956 -7.895 -1.235 1.00 95.50 103 TRP A C 1
ATOM 779 O O . TRP A 1 103 ? 6.002 -8.466 -1.553 1.00 95.50 103 TRP A O 1
ATOM 789 N N . VAL A 1 104 ? 4.702 -6.624 -1.530 1.00 95.56 104 VAL A N 1
ATOM 790 C CA . VAL A 1 104 ? 5.629 -5.749 -2.253 1.00 95.56 104 VAL A CA 1
ATOM 791 C C . VAL A 1 104 ? 5.832 -4.447 -1.489 1.00 95.56 104 VAL A C 1
ATOM 793 O O . VAL A 1 104 ? 4.936 -3.976 -0.793 1.00 95.56 104 VAL A O 1
ATOM 796 N N . ASN A 1 105 ? 7.026 -3.869 -1.596 1.00 95.31 105 ASN A N 1
ATOM 797 C CA . ASN A 1 105 ? 7.331 -2.566 -1.014 1.00 95.31 105 ASN A CA 1
ATOM 798 C C . ASN A 1 105 ? 6.810 -1.456 -1.942 1.00 95.31 105 ASN A C 1
ATOM 800 O O . ASN A 1 105 ? 7.062 -1.511 -3.139 1.00 95.31 105 ASN A O 1
ATOM 804 N N . VAL A 1 106 ? 6.103 -0.454 -1.429 1.00 95.75 106 VAL A N 1
ATOM 805 C CA . VAL A 1 106 ? 5.500 0.614 -2.233 1.00 95.75 106 VAL A CA 1
ATOM 806 C C . VAL A 1 106 ? 5.784 2.005 -1.683 1.00 95.75 106 VAL A C 1
ATOM 808 O O . VAL A 1 106 ? 5.643 2.260 -0.491 1.00 95.75 106 VAL A O 1
ATOM 811 N N . ALA A 1 107 ? 6.126 2.946 -2.554 1.00 93.62 107 ALA A N 1
ATOM 812 C CA . ALA A 1 107 ? 6.123 4.358 -2.200 1.00 93.62 107 ALA A CA 1
ATOM 813 C C . ALA A 1 107 ? 4.679 4.857 -2.244 1.00 93.62 107 ALA A C 1
ATOM 815 O O . ALA A 1 107 ? 4.022 4.709 -3.266 1.00 93.62 107 ALA A O 1
ATOM 816 N N . SER A 1 108 ? 4.175 5.425 -1.151 1.00 87.12 108 SER A N 1
ATOM 817 C CA . SER A 1 108 ? 2.855 6.056 -1.126 1.00 87.12 108 SER A CA 1
ATOM 818 C C . SER A 1 108 ? 2.998 7.556 -1.308 1.00 87.12 108 SER A C 1
ATOM 820 O O . SER A 1 108 ? 3.758 8.195 -0.575 1.00 87.12 108 SER A O 1
ATOM 822 N N . LEU A 1 109 ? 2.211 8.125 -2.209 1.00 74.06 109 LEU A N 1
ATOM 823 C CA . LEU A 1 109 ? 1.972 9.555 -2.192 1.00 74.06 109 LEU A CA 1
ATOM 824 C C . LEU A 1 109 ? 0.877 9.823 -1.173 1.00 74.06 109 LEU A C 1
ATOM 826 O O . LEU A 1 109 ? -0.193 9.215 -1.228 1.00 74.06 109 LEU A O 1
ATOM 830 N N . ALA A 1 110 ? 1.156 10.721 -0.230 1.00 55.66 110 ALA A N 1
ATOM 831 C CA . ALA A 1 110 ? 0.081 11.288 0.565 1.00 55.66 110 ALA A CA 1
ATOM 832 C C . ALA A 1 110 ? -0.941 11.911 -0.403 1.00 55.66 110 ALA A C 1
ATOM 834 O O . ALA A 1 110 ? -0.525 12.498 -1.412 1.00 55.66 110 ALA A O 1
ATOM 835 N N . PRO A 1 111 ? -2.252 11.821 -0.129 1.00 49.75 111 PRO A N 1
ATOM 836 C CA . PRO A 1 111 ? -3.210 12.601 -0.888 1.00 49.75 111 PRO A CA 1
ATOM 837 C C . PRO A 1 111 ? -2.778 14.059 -0.826 1.00 49.75 111 PRO A C 1
ATOM 839 O O . PRO A 1 111 ? -2.390 14.551 0.241 1.00 49.75 111 PRO A O 1
ATOM 842 N N . ALA A 1 112 ? -2.863 14.765 -1.951 1.00 45.16 112 ALA A N 1
ATOM 843 C CA . ALA A 1 112 ? -2.892 16.214 -1.885 1.00 45.16 112 ALA A CA 1
ATOM 844 C C . ALA A 1 112 ? -4.033 16.560 -0.925 1.00 45.16 112 ALA A C 1
ATOM 846 O O . ALA A 1 112 ? -5.184 16.218 -1.202 1.00 45.16 112 ALA A O 1
ATOM 847 N N . ALA A 1 113 ? -3.706 17.132 0.239 1.00 40.75 113 ALA A N 1
ATOM 848 C CA . ALA A 1 113 ? -4.710 17.531 1.209 1.00 40.75 113 ALA A CA 1
ATOM 849 C C . ALA A 1 113 ? -5.759 18.342 0.450 1.00 40.75 113 ALA A C 1
ATOM 851 O O . ALA A 1 113 ? -5.419 19.337 -0.194 1.00 40.75 113 ALA A O 1
ATOM 852 N N . ALA A 1 114 ? -7.008 17.875 0.453 1.00 39.16 114 ALA A N 1
ATOM 853 C CA . ALA A 1 114 ? -8.095 18.622 -0.142 1.00 39.16 114 ALA A CA 1
ATOM 854 C C . ALA A 1 114 ? -8.134 19.969 0.582 1.00 39.16 114 ALA A C 1
ATOM 856 O O . ALA A 1 114 ? -8.510 20.040 1.753 1.00 39.16 114 ALA A O 1
ATOM 857 N N . THR A 1 115 ? -7.675 21.030 -0.082 1.00 35.62 115 THR A N 1
ATOM 858 C CA . THR A 1 115 ? -7.860 22.396 0.393 1.00 35.62 115 THR A CA 1
ATOM 859 C C . THR A 1 115 ? -9.363 22.624 0.447 1.00 35.62 115 THR A C 1
ATOM 861 O O . THR A 1 115 ? -10.000 22.916 -0.564 1.00 35.62 115 THR A O 1
ATOM 864 N N . GLN A 1 116 ? -9.943 22.416 1.625 1.00 35.16 116 GLN A N 1
ATOM 865 C CA . GLN A 1 116 ? -11.340 22.691 1.894 1.00 35.16 116 GLN A CA 1
ATOM 866 C C . GLN A 1 116 ? -11.506 24.211 1.932 1.00 35.16 116 GLN A C 1
ATOM 868 O O . GLN A 1 116 ? -11.158 24.859 2.917 1.00 35.16 116 GLN A O 1
ATOM 873 N N . LEU A 1 117 ? -11.985 24.783 0.828 1.00 40.88 117 LEU A N 1
ATOM 874 C CA . LEU A 1 117 ? -12.486 26.152 0.798 1.00 40.88 117 LEU A CA 1
ATOM 875 C C . LEU A 1 117 ? -13.897 26.148 1.397 1.00 40.88 117 LEU A C 1
ATOM 877 O O . LEU A 1 117 ? -14.796 25.493 0.868 1.00 40.88 117 LEU A O 1
ATOM 881 N N . ALA A 1 118 ? -14.026 26.833 2.534 1.00 45.38 118 ALA A N 1
ATOM 882 C CA . ALA A 1 118 ? -15.288 27.263 3.128 1.00 45.38 118 ALA A CA 1
ATOM 883 C C . ALA A 1 118 ? -15.829 28.510 2.414 1.00 45.38 118 ALA A C 1
ATOM 885 O O . ALA A 1 118 ? -14.999 29.281 1.875 1.00 45.38 118 ALA A O 1
#

Foldseek 3Di:
DDDPDADPDPPVDPPPPDPADPDCPFQHAPDPVLVVVLVVCVVQKFKWFWQDFDQCFKTWTQTDPPRDTKIKGHNGRCPVQDDGGAMWIARPVSQWIGRPPDIDGIDIDDPPPPPDDD

pLDDT: mean 80.8, std 21.37, range [34.19, 98.19]